Protein AF-A0A345DDH9-F1 (afdb_monomer)

pLDDT: mean 87.81, std 9.04, range [54.44, 97.19]

Mean predicted aligned error: 7.73 Å

Radius of gyration: 21.72 Å; Cα contacts (8 Å, |Δi|>4): 119; chains: 1; bounding box: 45×25×56 Å

Solvent-accessible surface area (backbone atoms only — not comparable to full-atom values): 7975 Å² total; per-residue (Å²): 130,65,73,64,58,60,54,51,51,50,48,50,30,73,74,68,74,46,90,83,87,88,85,78,58,72,68,52,51,67,58,34,66,43,84,92,36,101,33,39,85,50,34,82,74,60,79,78,78,74,72,84,84,86,55,53,53,72,68,56,49,46,52,50,51,42,67,75,44,46,94,74,46,84,73,54,68,61,38,50,52,49,53,44,40,64,25,70,35,34,60,61,48,36,65,72,45,49,50,50,46,44,40,69,74,30,46,76,71,72,45,75,95,43,45,65,53,53,52,48,44,36,41,74,75,66,67,51,69,72,111

Foldseek 3Di:
DPLVVLVVVLVCCVVVVDDDDDDDDVVVVVQQCDDVHPNPSVNVVDDDPPPDDPFADLVVLLVVLCVLVVVLPRDDPLLSVLLCQQCVRPPCCNPVPQSVQCVPVAVVVPHRDDNVSSVCSCCPVVVTDGD

Nearest PDB structures (foldseek):
  7ye2-assembly1_F  TM=1.856E-01  e=3.334E+00  Caulobacter vibrioides NA1000
  6uu7-assembly1_FFF  TM=2.064E-01  e=5.856E+00  Escherichia coli K-12
  4mey-assembly1_F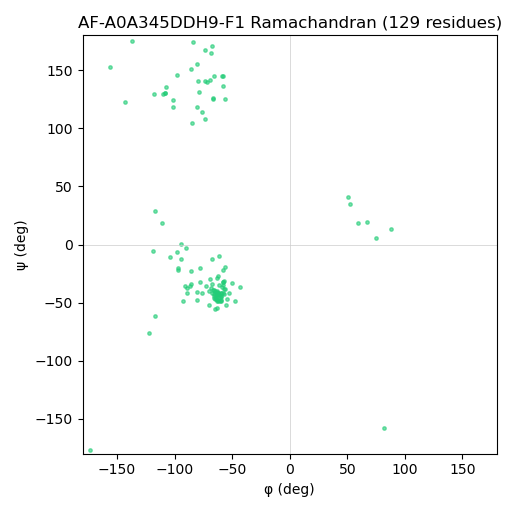  TM=1.629E-01  e=4.946E+00  Escherichia coli K-12
  6uu9-assembly1_FFF  TM=1.704E-01  e=5.232E+00  Escherichia coli
  6psq-assembly1_L  TM=2.052E-01  e=8.687E+00  Escherichia coli

Secondary structure (DSSP, 8-state):
--HHHHHHHHHHHHHH---------HHHHHHHSSTTSTTHHHHTT---SSPP-----HHHHHHHHHHHTGGG-SPPHHHHHHHHHHHTT-HHIIIIIIHHHHHHHTGGGT----HHHHHHIIIIIS-----

Organism: NCBI:txid2268024

Structure (mmCIF, N/CA/C/O backbone):
data_AF-A0A345DDH9-F1
#
_entry.id   AF-A0A345DDH9-F1
#
loop_
_atom_site.group_PDB
_atom_site.id
_atom_site.type_symbol
_atom_site.label_atom_id
_atom_site.label_alt_id
_atom_site.label_comp_id
_atom_site.label_asym_id
_atom_site.label_entity_id
_atom_site.label_seq_id
_atom_site.pdbx_PDB_ins_code
_atom_site.Cartn_x
_atom_site.Cartn_y
_atom_site.Cartn_z
_atom_site.occupancy
_atom_site.B_iso_or_equiv
_atom_site.auth_seq_id
_atom_site.auth_comp_id
_atom_site.auth_asym_id
_atom_site.auth_atom_id
_atom_site.pdbx_PDB_model_num
ATOM 1 N N . MET A 1 1 ? 23.036 6.869 -11.383 1.00 54.44 1 MET A N 1
ATOM 2 C CA . MET A 1 1 ? 23.814 5.999 -12.292 1.00 54.44 1 MET A CA 1
ATOM 3 C C . MET A 1 1 ? 24.379 6.867 -13.395 1.00 54.44 1 MET A C 1
ATOM 5 O O . MET A 1 1 ? 23.671 7.751 -13.852 1.00 54.44 1 MET A O 1
ATOM 9 N N . SER A 1 2 ? 25.629 6.650 -13.797 1.00 62.00 2 SER A N 1
ATOM 10 C CA . SER A 1 2 ? 26.179 7.336 -14.968 1.00 62.00 2 SER A CA 1
ATOM 11 C C . SER A 1 2 ? 25.435 6.855 -16.216 1.00 62.00 2 SER A C 1
ATOM 13 O O . SER A 1 2 ? 25.363 5.648 -16.446 1.00 62.00 2 SER A O 1
ATOM 15 N N . HIS A 1 3 ? 24.893 7.786 -17.005 1.00 68.38 3 HIS A N 1
ATOM 16 C CA . HIS A 1 3 ? 24.237 7.550 -18.300 1.00 68.38 3 HIS A CA 1
ATOM 17 C C . HIS A 1 3 ? 25.020 6.554 -19.180 1.00 68.38 3 HIS A C 1
ATOM 19 O O . HIS A 1 3 ? 24.457 5.653 -19.803 1.00 68.38 3 HIS A O 1
ATOM 25 N N . ARG A 1 4 ? 26.353 6.629 -19.113 1.00 79.31 4 ARG A N 1
ATOM 26 C CA . ARG A 1 4 ? 27.285 5.759 -19.831 1.00 79.31 4 ARG A CA 1
ATOM 27 C C . ARG A 1 4 ? 27.079 4.269 -19.539 1.00 79.31 4 ARG A C 1
ATOM 29 O O . ARG A 1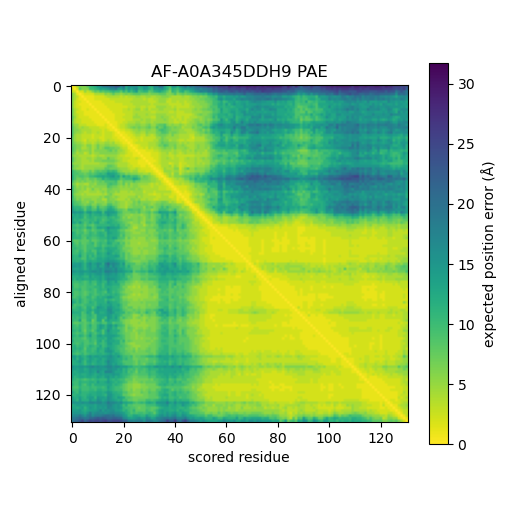 4 ? 27.155 3.468 -20.459 1.00 79.31 4 ARG A O 1
ATOM 36 N N . CYS A 1 5 ? 26.771 3.883 -18.300 1.00 84.31 5 CYS A N 1
ATOM 37 C CA . CYS A 1 5 ? 26.633 2.472 -17.922 1.00 84.31 5 CYS A CA 1
ATOM 38 C C . CYS A 1 5 ? 25.496 1.774 -18.677 1.00 84.31 5 CYS A C 1
ATOM 40 O O . CYS A 1 5 ? 25.670 0.656 -19.154 1.00 84.31 5 CYS A O 1
ATOM 42 N N . LEU A 1 6 ? 24.347 2.439 -18.822 1.00 83.06 6 LEU A N 1
ATOM 43 C CA . LEU A 1 6 ? 23.199 1.878 -19.533 1.00 83.06 6 LEU A CA 1
ATOM 44 C C . LEU A 1 6 ? 23.495 1.752 -21.041 1.00 83.06 6 LEU A C 1
ATOM 46 O O . LEU A 1 6 ? 23.162 0.737 -21.655 1.00 83.06 6 LEU A O 1
ATOM 50 N N . HIS A 1 7 ? 24.210 2.718 -21.625 1.00 83.81 7 HIS A N 1
ATOM 51 C CA . HIS A 1 7 ? 24.663 2.638 -23.019 1.00 83.81 7 HIS A CA 1
ATOM 52 C C . HIS A 1 7 ? 25.666 1.506 -23.272 1.00 83.81 7 HIS A C 1
ATOM 54 O O . HIS A 1 7 ? 25.563 0.829 -24.297 1.00 83.81 7 HIS A O 1
ATOM 60 N N . GLU A 1 8 ? 26.603 1.264 -22.353 1.00 88.06 8 GLU A N 1
ATOM 61 C CA . GLU A 1 8 ? 27.534 0.135 -22.476 1.00 88.06 8 GLU A CA 1
ATOM 62 C C . GLU A 1 8 ? 26.797 -1.207 -22.367 1.00 88.06 8 GLU A C 1
ATOM 64 O O . GLU A 1 8 ? 27.060 -2.116 -23.152 1.00 88.06 8 GLU A O 1
ATOM 69 N N . LEU A 1 9 ? 25.802 -1.321 -21.477 1.00 87.12 9 LEU A N 1
ATOM 70 C CA . LEU A 1 9 ? 24.954 -2.515 -21.395 1.00 87.12 9 LEU A CA 1
ATOM 71 C C . LEU A 1 9 ? 24.212 -2.764 -22.714 1.00 87.12 9 LEU A C 1
ATOM 73 O O . LEU A 1 9 ? 24.242 -3.878 -23.233 1.00 87.12 9 LEU A O 1
ATOM 77 N N . ARG A 1 10 ? 23.629 -1.726 -23.331 1.00 84.94 10 ARG A N 1
ATOM 78 C CA . ARG A 1 10 ? 23.036 -1.847 -24.676 1.00 84.94 10 ARG A CA 1
ATOM 79 C C . ARG A 1 10 ? 24.039 -2.408 -25.683 1.00 84.94 10 ARG A C 1
ATOM 81 O O . ARG A 1 10 ? 23.707 -3.310 -26.446 1.00 84.94 10 ARG A O 1
ATOM 88 N N . ARG A 1 11 ? 25.261 -1.873 -25.687 1.00 88.00 11 ARG A N 1
ATOM 89 C CA . ARG A 1 11 ? 26.309 -2.283 -26.621 1.00 88.00 11 ARG A CA 1
ATOM 90 C C . ARG A 1 11 ? 26.710 -3.744 -26.421 1.00 88.00 11 ARG A C 1
ATOM 92 O O . ARG A 1 11 ? 26.860 -4.454 -27.408 1.00 88.00 11 ARG A O 1
ATOM 99 N N . ILE A 1 12 ? 26.821 -4.203 -25.175 1.00 89.38 12 ILE A N 1
ATOM 100 C CA . ILE A 1 12 ? 27.108 -5.606 -24.849 1.00 89.38 12 ILE A CA 1
ATOM 101 C C . ILE A 1 12 ? 26.015 -6.523 -25.405 1.00 89.38 12 ILE A C 1
ATOM 103 O O . ILE A 1 12 ? 26.338 -7.486 -26.094 1.00 89.38 12 ILE A O 1
ATOM 107 N N . ARG A 1 13 ? 24.733 -6.200 -25.178 1.00 86.81 13 ARG A N 1
ATOM 108 C CA . ARG A 1 13 ? 23.599 -6.947 -25.753 1.00 86.81 13 ARG A CA 1
ATOM 109 C C . ARG A 1 13 ? 23.706 -7.026 -27.273 1.00 86.81 13 ARG A C 1
ATOM 111 O O . ARG A 1 13 ? 23.608 -8.111 -27.835 1.00 86.81 13 ARG A O 1
ATOM 118 N N . ASP A 1 14 ? 23.882 -5.879 -27.927 1.00 87.62 14 ASP A N 1
ATOM 119 C CA . ASP A 1 14 ? 23.866 -5.786 -29.388 1.00 87.62 14 ASP A CA 1
ATOM 120 C C . ASP A 1 14 ? 25.079 -6.504 -30.021 1.00 87.62 14 ASP A C 1
ATOM 122 O O . ASP A 1 14 ? 24.941 -7.097 -31.086 1.00 87.62 14 ASP A O 1
ATOM 126 N N . MET A 1 15 ? 26.250 -6.495 -29.369 1.00 93.00 15 MET A N 1
ATOM 127 C CA . MET A 1 15 ? 27.460 -7.173 -29.861 1.00 93.00 15 MET A CA 1
ATOM 128 C C . MET A 1 15 ? 27.481 -8.675 -29.566 1.00 93.00 15 MET A C 1
ATOM 130 O O . MET A 1 15 ? 27.933 -9.450 -30.403 1.00 93.00 15 MET A O 1
ATOM 134 N N . ALA A 1 16 ? 27.043 -9.088 -28.376 1.00 91.50 16 ALA A N 1
ATOM 135 C CA . ALA A 1 16 ? 27.139 -10.478 -27.933 1.00 91.50 16 ALA A CA 1
ATOM 136 C C . ALA A 1 16 ? 25.869 -11.296 -28.215 1.00 91.50 16 ALA A C 1
ATOM 138 O O . ALA A 1 16 ? 25.892 -12.515 -28.080 1.00 91.50 16 ALA A O 1
ATOM 139 N N . GLY A 1 17 ? 24.754 -10.651 -28.576 1.00 88.25 17 GLY A N 1
ATOM 140 C CA . GLY A 1 17 ? 23.473 -11.326 -28.803 1.00 88.25 17 GLY A CA 1
ATOM 141 C C . GLY A 1 17 ? 22.858 -11.928 -27.534 1.00 88.25 17 GLY A C 1
ATOM 142 O O . GLY A 1 17 ? 22.009 -12.810 -27.625 1.00 88.25 17 GLY A O 1
ATOM 143 N N . VAL A 1 18 ? 23.285 -11.474 -26.351 1.00 86.00 18 VAL A N 1
ATOM 144 C CA . VAL A 1 18 ? 22.835 -11.995 -25.049 1.00 86.00 18 VAL A CA 1
ATOM 145 C C . VAL A 1 18 ? 21.736 -11.128 -24.439 1.00 86.00 18 VAL A C 1
ATOM 147 O O . VAL A 1 18 ? 21.736 -9.903 -24.581 1.00 86.00 18 VAL A O 1
ATOM 150 N N . GLY A 1 19 ? 20.805 -11.758 -23.721 1.00 81.12 19 GLY A N 1
ATOM 151 C CA . GLY A 1 19 ? 19.813 -11.052 -22.912 1.00 81.12 19 GLY A CA 1
ATOM 152 C C . GLY A 1 19 ? 20.455 -10.376 -21.698 1.00 81.12 19 GLY A C 1
ATOM 153 O O . GLY A 1 19 ? 21.347 -10.942 -21.071 1.00 81.12 19 GLY A O 1
ATOM 154 N N . ILE A 1 20 ? 19.991 -9.172 -21.354 1.00 82.56 20 ILE A N 1
ATOM 155 C CA . ILE A 1 20 ? 20.426 -8.441 -20.157 1.00 82.56 20 ILE A CA 1
ATOM 156 C C . ILE A 1 20 ? 19.225 -8.249 -19.244 1.00 82.56 20 ILE A C 1
ATOM 158 O O . ILE A 1 20 ? 18.187 -7.751 -19.678 1.00 82.56 20 ILE A O 1
ATOM 162 N N . VAL A 1 21 ? 19.391 -8.612 -17.974 1.00 84.38 21 VAL A N 1
ATOM 163 C CA . VAL A 1 21 ? 18.395 -8.384 -16.926 1.00 84.38 21 VAL A CA 1
ATOM 164 C C . VAL A 1 21 ? 18.824 -7.180 -16.098 1.00 84.38 21 VAL A C 1
ATOM 166 O O . VAL A 1 21 ? 19.928 -7.150 -15.556 1.00 84.38 21 VAL A O 1
ATOM 169 N N . LEU A 1 22 ? 17.943 -6.186 -16.002 1.00 80.31 22 LEU A N 1
ATOM 170 C CA . LEU A 1 22 ? 18.114 -5.035 -15.122 1.00 80.31 22 LEU A CA 1
ATOM 171 C C . LEU A 1 22 ? 17.247 -5.240 -13.877 1.00 80.31 22 LEU A C 1
ATOM 173 O O . LEU A 1 22 ? 16.028 -5.326 -13.986 1.00 80.31 22 LEU A O 1
ATOM 177 N N . ALA A 1 23 ? 17.873 -5.301 -12.702 1.00 82.88 23 ALA A N 1
ATOM 178 C CA . ALA A 1 23 ? 17.184 -5.352 -11.416 1.00 82.88 23 ALA A CA 1
ATOM 179 C C . ALA A 1 23 ? 17.359 -4.014 -10.688 1.00 82.88 23 ALA A C 1
ATOM 181 O O . ALA A 1 23 ? 18.472 -3.497 -10.582 1.00 82.88 23 ALA A O 1
ATOM 182 N N . GLY A 1 24 ? 16.264 -3.435 -10.198 1.00 79.38 24 GLY A N 1
ATOM 183 C CA . GLY A 1 24 ? 16.301 -2.140 -9.528 1.00 79.38 24 GLY A CA 1
ATOM 184 C C . GLY A 1 24 ? 14.964 -1.738 -8.920 1.00 79.38 24 GLY A C 1
ATOM 185 O O . GLY A 1 24 ? 13.998 -2.494 -8.940 1.00 79.38 24 GLY A O 1
ATOM 186 N N . THR A 1 25 ? 14.930 -0.530 -8.361 1.00 82.00 25 THR A N 1
ATOM 187 C CA . THR A 1 25 ? 13.725 0.060 -7.766 1.00 82.00 25 THR A CA 1
ATOM 188 C C . THR A 1 25 ? 12.853 0.736 -8.825 1.00 82.00 25 THR A C 1
ATOM 190 O O . THR A 1 25 ? 13.265 0.903 -9.974 1.00 82.00 25 THR A O 1
ATOM 193 N N . GLU A 1 26 ? 11.670 1.209 -8.430 1.00 78.62 26 GLU A N 1
ATOM 194 C CA . GLU A 1 26 ? 10.766 1.988 -9.291 1.00 78.62 26 GLU A CA 1
ATOM 195 C C . GLU A 1 26 ? 11.471 3.171 -9.988 1.00 78.62 26 GLU A C 1
ATOM 197 O O . GLU A 1 26 ? 11.200 3.462 -11.152 1.00 78.62 26 GLU A O 1
ATOM 202 N N . LYS A 1 27 ? 12.470 3.786 -9.337 1.00 81.31 27 LYS A N 1
ATOM 203 C CA . LYS A 1 27 ? 13.281 4.866 -9.925 1.00 81.31 27 LYS A CA 1
ATOM 204 C C . LYS A 1 27 ? 13.979 4.452 -11.221 1.00 81.31 27 LYS A C 1
ATOM 206 O O . LYS A 1 27 ? 14.134 5.279 -12.112 1.00 81.31 27 LYS A O 1
ATOM 211 N N . LEU A 1 28 ? 14.406 3.192 -11.337 1.00 81.06 28 LEU A N 1
ATOM 212 C CA . LEU A 1 28 ? 15.026 2.674 -12.558 1.00 81.06 28 LEU A CA 1
ATOM 213 C C . LEU A 1 28 ? 13.998 2.554 -13.690 1.00 81.06 28 LEU A C 1
ATOM 215 O O . LEU A 1 28 ? 14.295 2.914 -14.825 1.00 81.06 28 LEU A O 1
ATOM 219 N N . SER A 1 29 ? 12.780 2.111 -13.369 1.00 79.81 29 SER A N 1
ATOM 220 C CA . SER A 1 29 ? 11.665 2.078 -14.322 1.00 79.81 29 SER A CA 1
ATOM 221 C C . SER A 1 29 ? 11.310 3.488 -14.796 1.00 79.81 29 SER A C 1
ATOM 223 O O . SER A 1 29 ? 11.241 3.730 -15.997 1.00 79.81 29 SER A O 1
ATOM 225 N N . ALA A 1 30 ? 11.171 4.440 -13.869 1.00 80.38 30 ALA A N 1
ATOM 226 C CA . ALA A 1 30 ? 10.893 5.842 -14.184 1.00 80.38 30 ALA A CA 1
ATOM 227 C C . ALA A 1 30 ? 12.005 6.506 -15.016 1.00 80.38 30 ALA A C 1
ATOM 229 O O . ALA A 1 30 ? 11.731 7.431 -15.770 1.00 80.38 30 ALA A O 1
ATOM 230 N N . LEU A 1 31 ? 13.248 6.030 -14.903 1.00 80.94 31 LEU A N 1
ATOM 231 C CA . LEU A 1 31 ? 14.371 6.507 -15.707 1.00 80.94 31 LEU A CA 1
ATOM 232 C C . LEU A 1 31 ? 14.327 5.959 -17.145 1.00 80.94 31 LEU A C 1
ATOM 234 O O . LEU A 1 31 ? 14.613 6.693 -18.084 1.00 80.94 31 LEU A O 1
ATOM 238 N N . ILE A 1 32 ? 13.994 4.675 -17.325 1.00 82.00 32 ILE A N 1
ATOM 239 C CA . ILE A 1 32 ? 14.095 3.977 -18.621 1.00 82.00 32 ILE A CA 1
ATOM 240 C C . ILE A 1 32 ? 12.817 4.104 -19.464 1.00 82.00 32 ILE A C 1
ATOM 242 O O . ILE A 1 32 ? 12.901 4.199 -20.684 1.00 82.00 32 ILE A O 1
ATOM 246 N N . MET A 1 33 ? 11.638 4.076 -18.840 1.00 78.88 33 MET A N 1
ATOM 247 C CA . MET A 1 33 ? 10.347 3.967 -19.534 1.00 78.88 33 MET A CA 1
ATOM 248 C C . MET A 1 33 ? 9.787 5.242 -20.205 1.00 78.88 33 MET A C 1
ATOM 250 O O . MET A 1 33 ? 8.927 5.059 -21.073 1.00 78.88 33 MET A O 1
ATOM 254 N N . PRO A 1 34 ? 10.186 6.491 -19.869 1.00 80.81 34 PRO A N 1
ATOM 255 C CA . PRO A 1 34 ? 9.655 7.683 -20.533 1.00 80.81 34 PRO A CA 1
ATOM 256 C C . PRO A 1 34 ? 9.889 7.688 -22.048 1.00 80.81 34 PRO A C 1
ATOM 258 O O . PRO A 1 34 ? 10.985 7.391 -22.524 1.00 80.81 34 PRO A O 1
ATOM 261 N N . GLU A 1 35 ? 8.858 8.068 -22.804 1.00 72.81 35 GLU A N 1
ATOM 262 C CA . GLU A 1 35 ? 8.962 8.291 -24.249 1.00 72.81 35 GLU A CA 1
ATOM 263 C C . GLU A 1 35 ? 9.748 9.566 -24.538 1.00 72.81 35 GLU A C 1
ATOM 265 O O . GLU A 1 35 ? 9.612 10.562 -23.828 1.00 72.81 35 GLU A O 1
ATOM 270 N N . HIS A 1 36 ? 10.608 9.516 -25.558 1.00 76.38 36 HIS A N 1
ATOM 271 C CA . HIS A 1 36 ? 11.559 10.589 -25.882 1.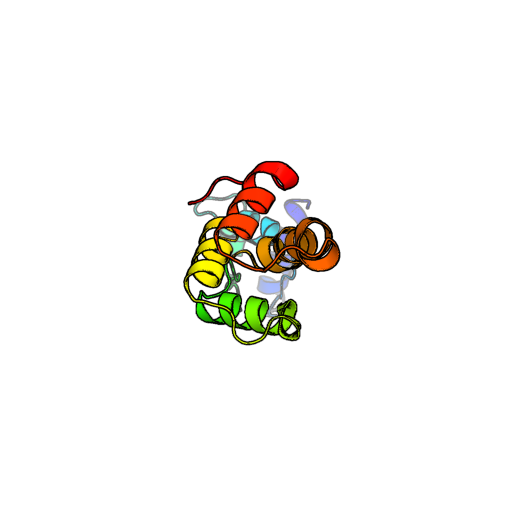00 76.38 36 HIS A CA 1
ATOM 272 C C . HIS A 1 36 ? 12.555 10.918 -24.753 1.00 76.38 36 HIS A C 1
ATOM 274 O O . HIS A 1 36 ? 13.180 11.979 -24.759 1.00 76.38 36 HIS A O 1
ATOM 280 N N . GLY A 1 37 ? 12.723 10.007 -23.790 1.00 70.31 37 GLY A N 1
ATOM 281 C CA . GLY A 1 37 ? 13.729 10.121 -22.744 1.00 70.31 37 GLY A CA 1
ATOM 282 C C . GLY A 1 37 ? 15.146 9.846 -23.252 1.00 70.31 37 GLY A C 1
ATOM 283 O O . GLY A 1 37 ? 15.366 9.263 -24.314 1.00 70.31 37 GLY A O 1
ATOM 284 N N . GLU A 1 38 ? 16.131 10.192 -22.426 1.00 73.56 38 GLU A N 1
ATOM 285 C CA . GLU A 1 38 ? 17.563 9.978 -22.685 1.00 73.56 38 GLU A CA 1
ATOM 286 C C . GLU A 1 38 ? 17.923 8.497 -22.960 1.00 73.56 38 GLU A C 1
ATOM 288 O O . GLU A 1 38 ? 18.952 8.198 -23.563 1.00 73.56 38 GLU A O 1
ATOM 293 N N . PHE A 1 39 ? 17.058 7.559 -22.552 1.00 78.06 39 PHE A N 1
ATOM 294 C CA . PHE A 1 39 ? 17.266 6.110 -22.631 1.00 78.06 39 PHE A CA 1
ATOM 295 C C . PHE A 1 39 ? 16.353 5.389 -23.639 1.00 78.06 39 PHE A C 1
ATOM 297 O O . PHE A 1 39 ? 16.230 4.166 -23.576 1.00 78.06 39 PHE A O 1
ATOM 304 N N . ASP A 1 40 ? 15.748 6.090 -24.603 1.00 77.31 40 ASP A N 1
ATOM 305 C CA . ASP A 1 40 ? 14.771 5.511 -25.549 1.00 77.31 40 ASP A CA 1
ATOM 306 C C . ASP A 1 40 ? 15.332 4.328 -26.383 1.00 77.31 40 ASP A C 1
ATOM 308 O O . ASP A 1 40 ? 14.667 3.318 -26.646 1.00 77.31 40 ASP A O 1
ATOM 312 N N . GLN A 1 41 ? 16.633 4.365 -26.700 1.00 74.62 41 GLN A N 1
ATOM 313 C CA . GLN A 1 41 ? 17.328 3.249 -27.361 1.00 74.62 41 GLN A CA 1
ATOM 314 C C . GLN A 1 41 ? 17.359 1.964 -26.517 1.00 74.62 41 GLN A C 1
ATOM 316 O O . GLN A 1 41 ? 17.423 0.861 -27.065 1.00 74.62 41 GLN A O 1
ATOM 321 N N . ILE A 1 42 ? 17.347 2.097 -25.193 1.00 77.94 42 ILE A N 1
ATOM 322 C CA . ILE A 1 42 ? 17.343 0.984 -24.239 1.00 77.94 42 ILE A CA 1
ATOM 323 C C . ILE A 1 42 ? 15.909 0.578 -23.934 1.00 77.94 42 ILE A C 1
ATOM 325 O O . ILE A 1 42 ? 15.616 -0.614 -23.941 1.00 77.94 42 ILE A O 1
ATOM 329 N N . ARG A 1 43 ? 15.009 1.552 -23.766 1.00 78.19 43 ARG A N 1
ATOM 330 C CA . ARG A 1 43 ? 13.568 1.346 -23.591 1.00 78.19 43 ARG A CA 1
ATOM 331 C C . ARG A 1 43 ? 12.996 0.375 -24.622 1.00 78.19 43 ARG A C 1
ATOM 333 O O . ARG A 1 43 ? 12.361 -0.601 -24.249 1.00 78.19 43 ARG A O 1
ATOM 340 N N . SER A 1 44 ? 13.309 0.574 -25.905 1.00 77.50 44 SER A N 1
ATOM 341 C CA . SER A 1 44 ? 12.867 -0.303 -27.010 1.00 77.50 44 SER A CA 1
ATOM 342 C C . SER A 1 44 ? 13.354 -1.761 -26.930 1.00 77.50 44 SER A C 1
ATOM 344 O O . SER A 1 44 ? 12.910 -2.602 -27.708 1.00 77.50 44 SER A O 1
ATOM 346 N N . ARG A 1 45 ? 14.283 -2.079 -26.021 1.00 76.38 45 ARG A N 1
ATOM 347 C CA . ARG A 1 45 ? 14.904 -3.403 -25.851 1.00 76.38 45 ARG A CA 1
ATOM 348 C C . ARG A 1 45 ? 14.655 -4.015 -24.472 1.00 76.38 45 ARG A C 1
ATOM 350 O O . ARG A 1 45 ? 15.069 -5.152 -24.251 1.00 76.38 45 ARG A O 1
ATOM 357 N N . VAL A 1 46 ? 14.028 -3.280 -23.556 1.00 76.38 46 VAL A N 1
ATOM 358 C CA . VAL A 1 46 ? 13.759 -3.716 -22.183 1.00 76.38 46 VAL A CA 1
ATOM 359 C C . VAL A 1 46 ? 12.267 -3.978 -22.037 1.00 76.38 46 VAL A C 1
ATOM 361 O O . VAL A 1 46 ? 11.439 -3.146 -22.389 1.00 76.38 46 VAL A O 1
ATOM 364 N N . CYS A 1 47 ? 11.924 -5.140 -21.493 1.00 72.19 47 CYS A N 1
ATOM 365 C CA . CYS A 1 47 ? 10.581 -5.422 -21.003 1.00 72.19 47 CYS A CA 1
ATOM 366 C C . CYS A 1 47 ? 10.618 -5.425 -19.475 1.00 72.19 47 CYS A C 1
ATOM 368 O O . CYS A 1 47 ? 11.516 -6.022 -18.881 1.00 72.19 47 CYS A O 1
ATOM 370 N N . LEU A 1 48 ? 9.639 -4.780 -18.841 1.00 70.62 48 LEU A N 1
ATOM 371 C CA . LEU A 1 48 ? 9.402 -4.958 -17.411 1.00 70.62 48 LEU A CA 1
ATOM 372 C C . LEU A 1 48 ? 8.615 -6.249 -17.211 1.00 70.62 48 LEU A C 1
ATOM 374 O O . LEU A 1 48 ? 7.497 -6.382 -17.715 1.00 70.62 48 LEU A O 1
ATOM 378 N N . TRP A 1 49 ? 9.204 -7.195 -16.487 1.00 67.12 49 TRP A N 1
ATOM 379 C CA . TRP A 1 49 ? 8.552 -8.449 -16.150 1.00 67.12 49 TRP A CA 1
ATOM 380 C C . TRP A 1 49 ? 8.929 -8.904 -14.733 1.00 67.12 49 TRP A C 1
ATOM 382 O O . TRP A 1 49 ? 10.117 -9.109 -14.476 1.00 67.12 49 TRP A O 1
ATOM 392 N N . PRO A 1 50 ? 7.950 -9.112 -13.833 1.00 71.19 50 PRO A N 1
ATOM 393 C CA . PRO A 1 50 ? 6.533 -8.742 -13.952 1.00 71.19 50 PRO A CA 1
ATOM 394 C C . PRO A 1 50 ? 6.329 -7.212 -13.948 1.00 71.19 50 PRO A C 1
ATOM 396 O O . PRO A 1 50 ? 7.262 -6.446 -13.701 1.00 71.19 50 PRO A O 1
ATOM 399 N N . LYS A 1 51 ? 5.104 -6.751 -14.238 1.00 73.62 51 LYS A N 1
ATOM 400 C CA . LYS A 1 51 ? 4.749 -5.331 -14.071 1.00 73.62 51 LYS A CA 1
ATOM 401 C C . LYS A 1 51 ? 4.953 -4.919 -12.611 1.00 73.62 51 LYS A C 1
ATOM 403 O O . LYS A 1 51 ? 4.691 -5.708 -11.706 1.00 73.62 51 LYS A O 1
ATOM 408 N N . THR A 1 52 ? 5.378 -3.677 -12.393 1.00 74.69 52 THR A N 1
ATOM 409 C CA . THR A 1 52 ? 5.482 -3.107 -11.047 1.00 74.69 52 THR A CA 1
ATOM 410 C C . THR A 1 52 ? 4.127 -3.184 -10.350 1.00 74.69 52 THR A C 1
ATOM 412 O O . THR A 1 52 ? 3.132 -2.691 -10.879 1.00 74.69 52 THR A O 1
ATOM 415 N N . ILE A 1 53 ? 4.093 -3.798 -9.169 1.00 80.75 53 ILE A N 1
ATOM 416 C CA . ILE A 1 53 ? 2.907 -3.812 -8.314 1.00 80.75 53 ILE A CA 1
ATOM 417 C C . ILE A 1 53 ? 2.818 -2.440 -7.648 1.00 80.75 53 ILE A C 1
ATOM 419 O O . ILE A 1 53 ? 3.701 -2.063 -6.881 1.00 80.75 53 ILE A O 1
ATOM 423 N N . THR A 1 54 ? 1.780 -1.677 -7.979 1.00 83.56 54 THR A N 1
ATOM 424 C CA . THR A 1 54 ? 1.580 -0.312 -7.467 1.00 83.56 54 THR A CA 1
ATOM 425 C C . THR A 1 54 ? 0.636 -0.258 -6.273 1.00 83.56 54 THR A C 1
ATOM 427 O O . THR A 1 54 ? 0.679 0.699 -5.507 1.00 83.56 54 THR A O 1
ATOM 430 N N . ALA A 1 55 ? -0.218 -1.269 -6.121 1.00 92.00 55 ALA A N 1
ATOM 431 C CA . ALA A 1 55 ? -1.178 -1.391 -5.036 1.00 92.00 55 ALA A CA 1
ATOM 432 C C . ALA A 1 55 ? -1.558 -2.864 -4.828 1.00 92.00 55 ALA A C 1
ATOM 434 O O . ALA A 1 55 ? -1.513 -3.650 -5.778 1.00 92.00 55 ALA A O 1
ATOM 435 N N . ILE A 1 56 ? -1.943 -3.214 -3.602 1.00 94.50 56 ILE A N 1
ATOM 436 C CA . ILE A 1 56 ? -2.648 -4.467 -3.308 1.00 94.50 56 ILE A CA 1
ATOM 437 C C . ILE A 1 56 ? -4.134 -4.330 -3.643 1.00 94.50 56 ILE A C 1
ATOM 439 O O . ILE A 1 56 ? -4.670 -3.216 -3.675 1.00 94.50 56 ILE A O 1
ATOM 443 N N . SER A 1 57 ? -4.788 -5.460 -3.908 1.00 95.69 57 SER A N 1
ATOM 444 C CA . SER A 1 57 ? -6.234 -5.493 -4.120 1.00 95.69 57 SER A CA 1
ATOM 445 C C . SER A 1 57 ? -6.989 -5.185 -2.823 1.00 95.69 57 SER A C 1
ATOM 447 O O . SER A 1 57 ? -6.413 -5.207 -1.729 1.00 95.69 57 SER A O 1
ATOM 449 N N . ARG A 1 58 ? -8.286 -4.878 -2.944 1.00 95.81 58 ARG A N 1
ATOM 450 C CA . ARG A 1 58 ? -9.142 -4.670 -1.771 1.00 95.81 58 ARG A CA 1
ATOM 451 C C . ARG A 1 58 ? -9.257 -5.965 -0.972 1.00 95.81 58 ARG A C 1
ATOM 453 O O . ARG A 1 58 ? -9.157 -5.949 0.246 1.00 95.81 58 ARG A O 1
ATOM 460 N N . GLU A 1 59 ? -9.408 -7.072 -1.680 1.00 96.56 59 GLU A N 1
ATOM 461 C CA . GLU A 1 59 ? -9.529 -8.410 -1.123 1.00 96.56 59 GLU A CA 1
ATOM 462 C C . GLU A 1 59 ? -8.269 -8.799 -0.336 1.00 96.56 59 GLU A C 1
ATOM 464 O O . GLU A 1 59 ? -8.371 -9.290 0.786 1.00 96.56 59 GLU A O 1
ATOM 469 N N . ASP A 1 60 ? -7.080 -8.512 -0.878 1.00 96.56 60 ASP A N 1
ATOM 470 C CA . ASP A 1 60 ? -5.814 -8.757 -0.179 1.00 96.56 60 ASP A CA 1
ATOM 471 C C . ASP A 1 60 ? -5.660 -7.851 1.047 1.00 96.56 60 ASP A C 1
ATOM 473 O O . ASP A 1 60 ? -5.157 -8.289 2.079 1.00 96.56 60 ASP A O 1
ATOM 477 N N . ALA A 1 61 ? -6.083 -6.585 0.957 1.00 97.00 61 ALA A N 1
ATOM 478 C CA . ALA A 1 61 ? -6.038 -5.660 2.087 1.00 97.00 61 ALA A CA 1
ATOM 479 C C . ALA A 1 61 ? -6.940 -6.128 3.235 1.00 97.00 61 ALA A C 1
ATOM 481 O O . ALA A 1 61 ? -6.504 -6.128 4.387 1.00 97.00 61 ALA A O 1
ATOM 482 N N . ASP A 1 62 ? -8.154 -6.578 2.919 1.00 96.88 62 ASP A N 1
ATOM 483 C CA . ASP A 1 62 ? -9.100 -7.103 3.902 1.00 96.88 62 ASP A CA 1
ATOM 484 C C . ASP A 1 62 ? -8.569 -8.401 4.529 1.00 96.88 62 ASP A C 1
ATOM 486 O O . ASP A 1 62 ? -8.588 -8.548 5.750 1.00 96.88 62 ASP A O 1
ATOM 490 N N . ALA A 1 63 ? -7.997 -9.305 3.725 1.00 97.12 63 ALA A N 1
ATOM 491 C CA . ALA A 1 63 ? -7.370 -10.531 4.220 1.00 97.12 63 ALA A CA 1
ATOM 492 C C . ALA A 1 63 ? -6.171 -10.242 5.142 1.00 97.12 63 ALA A C 1
ATOM 494 O O . ALA A 1 63 ? -6.020 -10.866 6.195 1.00 97.12 63 ALA A O 1
ATOM 495 N N . LEU A 1 64 ? -5.333 -9.266 4.783 1.00 97.19 64 LEU A N 1
ATOM 496 C CA . LEU A 1 64 ? -4.215 -8.826 5.616 1.00 97.19 64 LEU A CA 1
ATOM 497 C C . LEU A 1 64 ? -4.704 -8.220 6.935 1.00 97.19 64 LEU A C 1
ATOM 499 O O . LEU A 1 64 ? -4.198 -8.602 7.992 1.00 97.19 64 LEU A O 1
ATOM 503 N N . ALA A 1 65 ? -5.702 -7.334 6.896 1.00 96.50 65 ALA A N 1
ATOM 504 C CA . ALA A 1 65 ? -6.298 -6.745 8.091 1.00 96.50 65 ALA A CA 1
ATOM 505 C C . ALA A 1 65 ? -6.889 -7.819 9.015 1.00 96.50 65 ALA A C 1
ATOM 507 O O . ALA A 1 65 ? -6.549 -7.858 10.198 1.00 96.50 65 ALA A O 1
ATOM 508 N N . GLN A 1 66 ? -7.679 -8.739 8.455 1.00 96.31 66 GLN A N 1
ATOM 509 C CA . GLN A 1 66 ? -8.296 -9.848 9.181 1.00 96.31 66 GLN A CA 1
ATOM 510 C C . GLN A 1 66 ? -7.254 -10.763 9.832 1.00 96.31 66 GLN A C 1
ATOM 512 O O . GLN A 1 66 ? -7.422 -11.164 10.979 1.00 96.31 66 GLN A O 1
ATOM 517 N N . SER A 1 67 ? -6.162 -11.070 9.123 1.00 96.50 67 SER A N 1
ATOM 518 C CA . SER A 1 67 ? -5.067 -11.886 9.666 1.00 96.50 67 SER A CA 1
ATOM 519 C C . SER A 1 67 ? -4.273 -11.172 10.762 1.00 96.50 67 SER A C 1
ATOM 521 O O . SER A 1 67 ? -3.736 -11.811 11.660 1.00 96.50 67 SER A O 1
ATOM 523 N N . SER A 1 68 ? -4.189 -9.842 10.702 1.00 95.38 68 SER A N 1
ATOM 524 C CA . SER A 1 68 ? -3.375 -9.056 11.631 1.00 95.38 68 SER A CA 1
ATOM 525 C C . SER A 1 68 ? -4.099 -8.706 12.924 1.00 95.38 68 SER A C 1
ATOM 527 O O . SER A 1 68 ? -3.441 -8.384 13.915 1.00 95.38 68 SER A O 1
ATOM 529 N N . LEU A 1 69 ? -5.429 -8.713 12.906 1.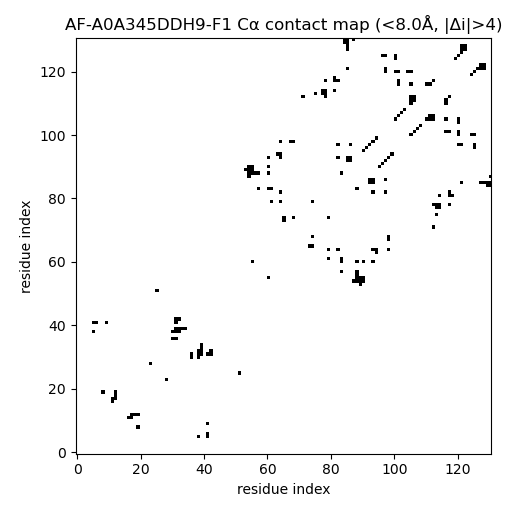00 93.50 69 LEU A N 1
ATOM 530 C CA . LEU A 1 69 ? -6.308 -8.384 14.027 1.00 93.50 69 LEU A CA 1
ATOM 531 C C . LEU A 1 69 ? -7.158 -9.603 14.426 1.00 93.50 69 LEU A C 1
ATOM 533 O O . LEU A 1 69 ? -8.268 -9.431 14.917 1.00 93.50 69 LEU A O 1
ATOM 537 N N . ASP A 1 70 ? -6.646 -10.821 14.215 1.00 91.62 70 ASP A N 1
ATOM 538 C CA . ASP A 1 70 ? -7.382 -12.074 14.450 1.00 91.62 70 ASP A CA 1
ATOM 539 C C . ASP A 1 70 ? -7.898 -12.213 15.894 1.00 91.62 70 ASP A C 1
ATOM 541 O O . ASP A 1 70 ? -8.985 -12.741 16.118 1.00 91.62 70 ASP A O 1
ATOM 545 N N . GLU A 1 71 ? -7.169 -11.652 16.861 1.00 89.94 71 GLU A N 1
ATOM 546 C CA . GLU A 1 71 ? -7.531 -11.579 18.278 1.00 89.94 71 GLU A CA 1
ATOM 547 C C . GLU A 1 71 ? -8.867 -10.856 18.524 1.00 89.94 71 GLU A C 1
ATOM 549 O O . GLU A 1 71 ? -9.488 -11.056 19.566 1.00 89.94 71 GLU A O 1
ATOM 554 N N . GLN A 1 72 ? -9.317 -10.021 17.580 1.00 90.25 72 GLN A N 1
ATOM 555 C CA . GLN A 1 72 ? -10.592 -9.298 17.646 1.00 90.25 72 GLN A CA 1
ATOM 556 C C . GLN A 1 72 ? -11.760 -10.075 17.016 1.00 90.25 72 GLN A C 1
ATOM 558 O O . GLN A 1 72 ? -12.900 -9.625 17.089 1.00 90.25 72 GLN A O 1
ATOM 563 N N . GLY A 1 73 ? -11.504 -11.249 16.431 1.00 91.25 73 GLY A N 1
ATOM 564 C CA . GLY A 1 73 ? -12.504 -12.030 15.705 1.00 91.25 73 GLY A CA 1
ATOM 565 C C . GLY A 1 73 ? -12.712 -11.552 14.265 1.00 91.25 73 GLY A C 1
ATOM 566 O O . GLY A 1 73 ? -11.828 -10.950 13.655 1.00 91.25 73 GLY A O 1
ATOM 567 N N . GLU A 1 74 ? -13.870 -11.880 13.690 1.00 93.81 74 GLU A N 1
ATOM 568 C CA . GLU A 1 74 ? -14.241 -11.444 12.338 1.00 93.81 74 GLU A CA 1
ATOM 569 C C . GLU A 1 74 ? -14.439 -9.924 12.317 1.00 93.81 74 GLU A C 1
ATOM 571 O O . GLU A 1 74 ? -15.190 -9.378 13.123 1.00 93.81 74 GLU A O 1
ATOM 576 N N . LEU A 1 75 ? -13.726 -9.238 11.421 1.00 94.12 75 LEU A N 1
ATOM 577 C CA . LEU A 1 75 ? -13.760 -7.785 11.335 1.00 94.12 75 LEU A CA 1
ATOM 578 C C . LEU A 1 75 ? -15.020 -7.313 10.615 1.00 94.12 75 LEU A C 1
ATOM 580 O O . LEU A 1 75 ? -15.318 -7.736 9.496 1.00 94.12 75 LEU A O 1
ATOM 584 N N . ASP A 1 76 ? -15.708 -6.350 11.222 1.00 94.81 76 ASP A N 1
ATOM 585 C CA . ASP A 1 76 ? -16.884 -5.749 10.615 1.00 94.81 76 ASP A CA 1
ATOM 586 C C . ASP A 1 76 ? -16.531 -4.963 9.343 1.00 94.81 76 ASP A C 1
ATOM 588 O O . ASP A 1 76 ? -15.512 -4.272 9.241 1.00 94.81 76 ASP A O 1
ATOM 592 N N . LYS A 1 77 ? -17.443 -5.002 8.368 1.00 95.00 77 LYS A N 1
ATOM 593 C CA . LYS A 1 77 ? -17.275 -4.317 7.080 1.00 95.00 77 LYS A CA 1
ATOM 594 C C . LYS A 1 77 ? -16.935 -2.817 7.196 1.00 95.00 77 LYS A C 1
ATOM 596 O O . LYS A 1 77 ? -16.054 -2.383 6.456 1.00 95.00 77 LYS A O 1
ATOM 601 N N . PRO A 1 78 ? -17.543 -2.025 8.103 1.00 96.81 78 PRO A N 1
ATOM 602 C CA . PRO A 1 78 ? -17.178 -0.618 8.282 1.00 96.81 78 PRO A CA 1
ATOM 603 C C . PRO A 1 78 ? -15.722 -0.414 8.726 1.00 96.81 78 PRO A C 1
ATOM 605 O O . PRO A 1 78 ? -15.063 0.515 8.266 1.00 96.81 78 PRO A O 1
ATOM 608 N N . VAL A 1 79 ? -15.174 -1.316 9.549 1.00 96.25 79 VAL A N 1
ATOM 609 C CA . VAL A 1 79 ? -13.756 -1.281 9.951 1.00 96.25 79 VAL A CA 1
ATOM 610 C C . VAL A 1 79 ? -12.863 -1.521 8.736 1.00 96.25 79 VAL A C 1
ATOM 612 O O . VAL A 1 79 ? -11.923 -0.761 8.498 1.00 96.25 79 VAL A O 1
ATOM 615 N N . LEU A 1 80 ? -13.178 -2.538 7.929 1.00 96.62 80 LEU A N 1
ATOM 616 C CA . LEU A 1 80 ? -12.443 -2.848 6.698 1.00 96.62 80 LEU A CA 1
ATOM 617 C C . LEU A 1 80 ? -12.511 -1.693 5.684 1.00 96.62 80 LEU A C 1
ATOM 619 O O . LEU A 1 80 ? -11.494 -1.309 5.104 1.00 96.62 80 LEU A O 1
ATOM 623 N N . ASP A 1 81 ? -13.687 -1.085 5.514 1.00 96.94 81 ASP A N 1
ATOM 624 C CA . ASP A 1 81 ? -13.882 0.078 4.646 1.00 96.94 81 ASP A CA 1
ATOM 625 C C . ASP A 1 81 ? -13.058 1.285 5.126 1.00 96.94 81 ASP A C 1
ATOM 627 O O . ASP A 1 81 ? -12.383 1.935 4.316 1.00 96.94 81 ASP A O 1
ATOM 631 N N . ALA A 1 82 ? -13.025 1.547 6.436 1.00 96.44 82 ALA A N 1
ATOM 632 C CA . ALA A 1 82 ? -12.199 2.600 7.015 1.00 96.44 82 ALA A CA 1
ATOM 633 C C . ALA A 1 82 ? -10.701 2.332 6.794 1.00 96.44 82 ALA A C 1
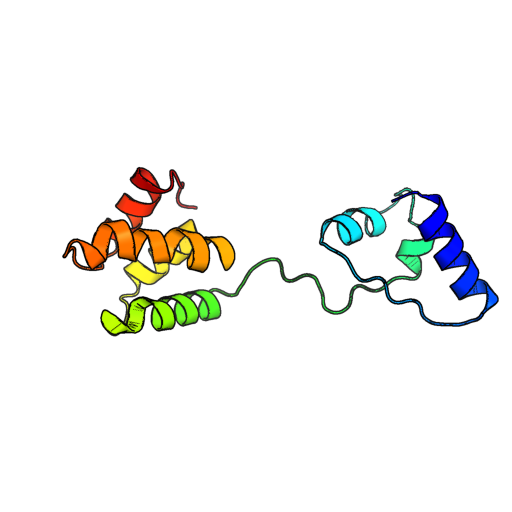ATOM 635 O O . ALA A 1 82 ? -9.992 3.205 6.282 1.00 96.44 82 ALA A O 1
ATOM 636 N N . LEU A 1 83 ? -10.216 1.121 7.089 1.00 96.25 83 LEU A N 1
ATOM 637 C CA . LEU A 1 83 ? -8.824 0.716 6.853 1.00 96.25 83 LEU A CA 1
ATOM 638 C C . LEU A 1 83 ? -8.426 0.869 5.377 1.00 96.25 83 LEU A C 1
ATOM 640 O O . LEU A 1 83 ? -7.344 1.383 5.064 1.00 96.25 83 LEU A O 1
ATOM 644 N N . TRP A 1 84 ? -9.307 0.481 4.455 1.00 96.44 84 TRP A N 1
ATOM 645 C CA . TRP A 1 84 ? -9.097 0.654 3.021 1.00 96.44 84 TRP A CA 1
ATOM 646 C C . TRP A 1 84 ? -9.022 2.133 2.619 1.00 96.44 84 TRP A C 1
ATOM 648 O O . TRP A 1 84 ? -8.106 2.531 1.892 1.00 96.44 84 TRP A O 1
ATOM 658 N N . SER A 1 85 ? -9.930 2.969 3.135 1.00 96.00 85 SER A N 1
ATOM 659 C CA . SER A 1 85 ? -9.990 4.403 2.813 1.00 96.00 85 SER A CA 1
ATOM 660 C C . SER A 1 85 ? -8.693 5.157 3.147 1.00 96.00 85 SER A C 1
ATOM 662 O O . SER A 1 85 ? -8.312 6.097 2.439 1.00 96.00 85 SER A O 1
ATOM 664 N N . TYR A 1 86 ? -7.985 4.724 4.196 1.00 95.62 86 TYR A N 1
ATOM 665 C CA . TYR A 1 86 ? -6.718 5.314 4.625 1.00 95.62 86 TYR A CA 1
ATOM 666 C C . TYR A 1 86 ? -5.494 4.652 3.989 1.00 95.62 86 TYR A C 1
ATOM 668 O O . TYR A 1 86 ? -4.521 5.346 3.691 1.00 95.62 86 TYR A O 1
ATOM 676 N N . SER A 1 87 ? -5.524 3.336 3.761 1.00 93.69 87 SER A N 1
ATOM 677 C CA . SER A 1 87 ? -4.395 2.603 3.169 1.00 93.69 87 SER A CA 1
ATOM 678 C C . SER A 1 87 ? -4.283 2.786 1.654 1.00 93.69 87 SER A C 1
ATOM 680 O O . SER A 1 87 ? -3.167 2.803 1.136 1.00 93.69 87 SER A O 1
ATOM 682 N N . LYS A 1 88 ? -5.404 2.959 0.939 1.00 90.75 88 LYS A N 1
ATOM 683 C CA . LYS A 1 88 ? -5.471 3.217 -0.515 1.00 90.75 88 LYS A CA 1
ATOM 684 C C . LYS A 1 88 ? -4.642 2.225 -1.346 1.00 90.75 88 LYS A C 1
ATOM 686 O O . LYS A 1 88 ? -3.928 2.618 -2.268 1.00 90.75 88 LYS A O 1
ATOM 691 N N . GLY A 1 89 ? -4.683 0.944 -0.978 1.00 92.19 89 GLY A N 1
ATOM 692 C CA . GLY A 1 89 ? -3.911 -0.113 -1.639 1.00 92.19 89 GLY A CA 1
AT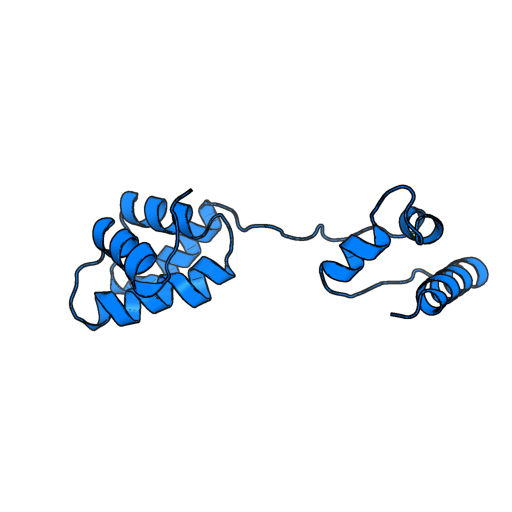OM 693 C C . GLY A 1 89 ? -2.414 -0.131 -1.303 1.00 92.19 89 GLY A C 1
ATOM 694 O O . GLY A 1 89 ? -1.668 -0.926 -1.872 1.00 92.19 89 GLY A O 1
ATOM 695 N N . SER A 1 90 ? -1.940 0.701 -0.373 1.00 94.62 90 SER A N 1
ATOM 696 C CA . SER A 1 90 ? -0.575 0.620 0.146 1.00 94.62 90 SER A CA 1
ATOM 697 C C . SER A 1 90 ? -0.494 -0.395 1.285 1.00 94.62 90 SER A C 1
ATOM 699 O O . SER A 1 90 ? -0.872 -0.110 2.424 1.00 94.62 90 SER A O 1
ATOM 701 N N . ALA A 1 91 ? 0.073 -1.568 0.989 1.00 94.31 91 ALA A N 1
ATOM 702 C CA . ALA A 1 91 ? 0.348 -2.603 1.989 1.00 94.31 91 ALA A CA 1
ATOM 703 C C . ALA A 1 91 ? 1.226 -2.078 3.133 1.00 94.31 91 ALA A C 1
ATOM 705 O O . ALA A 1 91 ? 0.985 -2.386 4.294 1.00 94.31 91 ALA A O 1
ATOM 706 N N . ARG A 1 92 ? 2.210 -1.226 2.813 1.00 93.25 92 ARG A N 1
ATOM 707 C CA . ARG A 1 92 ? 3.078 -0.590 3.810 1.00 93.25 92 ARG A CA 1
ATOM 708 C C . ARG A 1 92 ? 2.282 0.311 4.751 1.00 93.25 92 ARG A C 1
ATOM 710 O O . ARG A 1 92 ? 2.459 0.222 5.958 1.00 93.25 92 ARG A O 1
ATOM 717 N N . MET A 1 93 ? 1.396 1.160 4.220 1.00 95.06 93 MET A N 1
ATOM 718 C CA . MET A 1 93 ? 0.556 2.014 5.069 1.00 95.06 93 MET A CA 1
ATOM 719 C C . MET A 1 93 ? -0.364 1.194 5.968 1.00 95.06 93 MET A C 1
ATOM 721 O O . MET A 1 93 ? -0.510 1.533 7.138 1.00 95.06 93 MET A O 1
ATOM 725 N N . LEU A 1 94 ? -0.955 0.123 5.439 1.00 96.38 94 LEU A N 1
ATOM 726 C CA . LEU A 1 94 ? -1.825 -0.757 6.209 1.00 96.38 94 LEU A CA 1
ATOM 727 C C . LEU A 1 94 ? -1.055 -1.483 7.327 1.00 96.38 94 LEU A C 1
ATOM 729 O O . LEU A 1 94 ? -1.406 -1.355 8.496 1.00 96.38 94 LEU A O 1
ATOM 733 N N . MET A 1 95 ? 0.011 -2.200 6.967 1.00 96.62 95 MET A N 1
ATOM 734 C CA . MET A 1 95 ? 0.687 -3.163 7.843 1.00 96.62 95 MET A CA 1
ATOM 735 C C . MET A 1 95 ? 1.743 -2.549 8.758 1.00 96.62 95 MET A C 1
ATOM 737 O O . MET A 1 95 ? 1.930 -3.030 9.869 1.00 96.62 95 MET A O 1
ATOM 741 N N . GLU A 1 96 ? 2.457 -1.517 8.304 1.00 95.50 96 GLU A N 1
ATOM 742 C CA . GLU A 1 96 ? 3.551 -0.920 9.083 1.00 95.50 96 GLU A CA 1
ATOM 743 C C . GLU A 1 96 ? 3.121 0.330 9.856 1.00 95.50 96 GLU A C 1
ATOM 745 O O . GLU A 1 96 ? 3.795 0.699 10.812 1.00 95.50 96 GLU A O 1
ATOM 750 N N . ASN A 1 97 ? 2.016 0.981 9.470 1.00 95.06 97 ASN A N 1
ATOM 751 C CA . ASN A 1 97 ? 1.566 2.216 10.118 1.00 95.06 97 ASN A CA 1
ATOM 752 C C . ASN A 1 97 ? 0.196 2.057 10.783 1.00 95.06 97 ASN A C 1
ATOM 754 O O . ASN A 1 97 ? 0.083 2.211 11.995 1.00 95.06 97 ASN A O 1
ATOM 758 N N . LEU A 1 98 ? -0.848 1.756 10.006 1.00 95.31 98 LEU A N 1
ATOM 759 C CA . LEU A 1 98 ? -2.229 1.838 10.482 1.00 95.31 98 LEU A CA 1
ATOM 760 C C . LEU A 1 98 ? -2.566 0.744 11.501 1.00 95.31 98 LEU A C 1
ATOM 762 O O . LEU A 1 98 ? -3.014 1.060 12.598 1.00 95.31 98 LEU A O 1
ATOM 766 N N . ILE A 1 99 ? -2.301 -0.524 11.175 1.00 96.06 99 ILE A N 1
ATOM 767 C CA . ILE A 1 99 ? -2.565 -1.653 12.079 1.00 96.06 99 ILE A CA 1
ATOM 768 C C . ILE A 1 99 ? -1.745 -1.553 13.378 1.00 96.06 99 ILE A C 1
ATOM 770 O O . ILE A 1 99 ? -2.347 -1.667 14.447 1.00 96.06 99 ILE A O 1
ATOM 774 N N . PRO A 1 100 ? -0.418 -1.298 13.345 1.00 96.44 100 PRO A N 1
ATOM 775 C CA . PRO A 1 100 ? 0.353 -1.090 14.568 1.00 96.44 100 PRO A CA 1
ATOM 776 C C . PRO A 1 100 ? -0.182 0.068 15.409 1.00 96.44 100 PRO A C 1
ATOM 778 O O . PRO A 1 100 ? -0.339 -0.084 16.614 1.00 96.44 100 PRO A O 1
ATOM 781 N N . ALA A 1 101 ? -0.560 1.190 14.784 1.00 95.75 101 ALA A N 1
ATOM 782 C CA . ALA A 1 101 ? -1.134 2.311 15.518 1.00 95.75 101 ALA A CA 1
ATOM 783 C C . ALA A 1 101 ? -2.472 1.946 16.183 1.00 95.75 101 ALA A C 1
ATOM 785 O O . ALA A 1 101 ? -2.705 2.330 17.326 1.00 95.75 101 ALA A O 1
ATOM 786 N N . ILE A 1 102 ? -3.332 1.175 15.511 1.00 95.81 102 ILE A N 1
ATOM 787 C CA . ILE A 1 102 ? -4.594 0.689 16.090 1.00 95.81 102 ILE A CA 1
ATOM 788 C C . ILE A 1 102 ? -4.342 -0.213 17.297 1.00 95.81 102 ILE A C 1
ATOM 790 O O . ILE A 1 102 ? -4.999 -0.065 18.329 1.00 95.81 102 ILE A O 1
ATOM 794 N N . LYS A 1 103 ? -3.355 -1.107 17.197 1.00 94.88 103 LYS A N 1
ATOM 795 C CA . LYS A 1 103 ? -2.952 -1.964 18.312 1.00 94.88 103 LYS A CA 1
ATOM 796 C C . LYS A 1 103 ? -2.414 -1.144 19.482 1.00 94.88 103 LYS A C 1
ATOM 798 O O . LYS A 1 103 ? -2.938 -1.251 20.584 1.00 94.88 103 LYS A O 1
ATOM 803 N N . ASP A 1 104 ? -1.420 -0.296 19.242 1.00 95.06 104 ASP A N 1
ATOM 804 C CA . ASP A 1 104 ? -0.685 0.412 20.296 1.00 95.06 104 ASP A CA 1
ATOM 805 C C . ASP A 1 104 ? -1.496 1.529 20.958 1.00 95.06 104 ASP A C 1
ATOM 807 O O . ASP A 1 104 ? -1.375 1.768 22.164 1.00 95.06 104 ASP A O 1
ATOM 811 N N . TYR A 1 105 ? -2.324 2.230 20.181 1.00 94.12 105 TYR A N 1
ATOM 812 C CA . TYR A 1 105 ? -3.056 3.400 20.659 1.00 94.12 105 TYR A CA 1
ATOM 813 C C . TYR A 1 105 ? -4.535 3.148 20.943 1.00 94.12 105 TYR A C 1
ATOM 815 O O . TYR A 1 105 ? -5.118 4.015 21.587 1.00 94.12 105 TYR A O 1
ATOM 823 N N . GLY A 1 106 ? -5.096 2.002 20.541 1.00 93.12 106 GLY A N 1
ATOM 824 C CA . GLY A 1 106 ? -6.491 1.622 20.786 1.00 93.12 106 GLY A CA 1
ATOM 825 C C . GLY A 1 106 ? -6.624 0.303 21.548 1.00 93.12 106 GLY A C 1
ATOM 826 O O . GLY A 1 106 ? -6.865 0.299 22.755 1.00 93.12 106 GLY A O 1
ATOM 827 N N . ILE A 1 107 ? -6.414 -0.826 20.865 1.00 93.31 107 ILE A N 1
ATOM 828 C CA . ILE A 1 107 ? -6.714 -2.170 21.401 1.00 93.31 107 ILE A CA 1
ATOM 829 C C . ILE A 1 107 ? -5.928 -2.461 22.688 1.00 93.31 107 ILE A C 1
ATOM 831 O O . ILE A 1 107 ? -6.509 -2.848 23.700 1.00 93.31 107 ILE A O 1
ATOM 835 N N . ASN A 1 108 ? -4.616 -2.204 22.702 1.00 93.38 108 ASN A N 1
ATOM 836 C CA . ASN A 1 108 ? -3.770 -2.444 23.878 1.00 93.38 108 ASN A CA 1
ATOM 837 C C . ASN A 1 108 ? -4.092 -1.506 25.054 1.00 93.38 108 ASN A C 1
ATOM 839 O O . ASN A 1 108 ? -3.633 -1.738 26.172 1.00 93.38 108 ASN A O 1
ATOM 843 N N . LYS A 1 109 ? -4.885 -0.453 24.822 1.00 92.31 109 LYS A N 1
ATOM 844 C CA . LYS A 1 109 ? -5.417 0.434 25.865 1.00 92.31 109 LYS A CA 1
ATOM 845 C C . LYS A 1 109 ? -6.815 0.033 26.343 1.00 92.31 109 LYS A C 1
ATOM 847 O O . LYS A 1 109 ? -7.343 0.680 27.244 1.00 92.31 109 LYS A O 1
ATOM 852 N N . GLY A 1 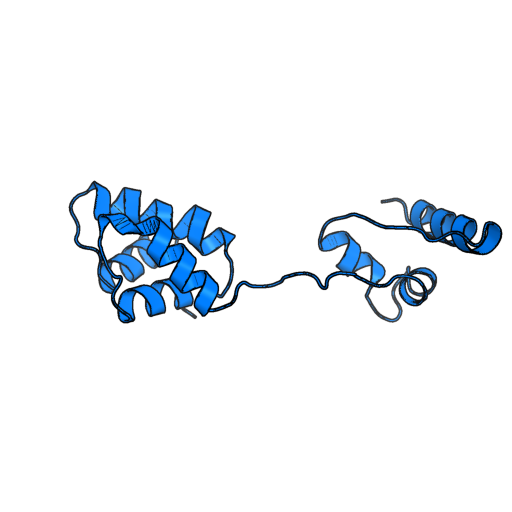110 ? -7.380 -1.041 25.792 1.00 90.25 110 GLY A N 1
ATOM 853 C CA . GLY A 1 110 ? -8.694 -1.568 26.152 1.00 90.25 110 GLY A CA 1
ATOM 854 C C . GLY A 1 110 ? -9.858 -0.952 25.375 1.00 90.25 110 GLY A C 1
ATOM 855 O O . GLY A 1 110 ? -11.003 -1.138 25.781 1.00 90.25 110 GLY A O 1
ATOM 856 N N . GLU A 1 111 ? -9.594 -0.218 24.292 1.00 91.62 111 GLU A N 1
ATOM 857 C CA . GLU A 1 111 ? -10.650 0.285 23.410 1.00 91.62 111 GLU A CA 1
ATOM 858 C C . GLU A 1 111 ? -11.132 -0.823 22.463 1.00 91.62 111 GLU A C 1
ATOM 860 O O . GLU A 1 111 ? -10.338 -1.634 21.979 1.00 91.62 111 GLU A O 1
ATOM 865 N N . ALA A 1 112 ? -12.442 -0.871 22.214 1.00 91.31 112 ALA A N 1
ATOM 866 C CA . ALA A 1 112 ? -13.027 -1.830 21.285 1.00 91.31 112 ALA A CA 1
ATOM 867 C C . ALA A 1 112 ? -12.716 -1.425 19.840 1.00 91.31 112 ALA A C 1
ATOM 869 O O . ALA A 1 112 ? -12.766 -0.245 19.494 1.00 91.31 112 ALA A O 1
ATOM 870 N N . LEU A 1 113 ? -12.417 -2.408 18.991 1.00 93.38 113 LEU A N 1
ATOM 871 C CA . LEU A 1 113 ? -12.193 -2.151 17.576 1.00 93.38 113 LEU A CA 1
ATOM 872 C C . LEU A 1 113 ? -13.520 -1.847 16.872 1.00 93.38 113 LEU A C 1
ATOM 874 O O . LEU A 1 113 ? -14.321 -2.746 16.634 1.00 93.38 113 LEU A O 1
ATOM 878 N N . ASP A 1 114 ? -13.712 -0.586 16.499 1.00 94.81 114 ASP A N 1
ATOM 879 C CA . ASP A 1 114 ? -14.808 -0.138 15.646 1.00 94.81 114 ASP A CA 1
ATOM 880 C C . ASP A 1 114 ? -14.326 0.870 14.584 1.00 94.81 114 ASP A C 1
ATOM 882 O O . ASP A 1 114 ? -13.155 1.257 14.528 1.00 94.81 114 ASP A O 1
ATOM 886 N N . GLU A 1 115 ? -15.231 1.275 13.691 1.00 95.56 115 GLU A N 1
ATOM 887 C CA . GLU A 1 115 ? -14.944 2.248 12.628 1.00 95.56 115 GLU A CA 1
ATOM 888 C C . GLU A 1 115 ? -14.453 3.595 13.191 1.00 95.56 115 GLU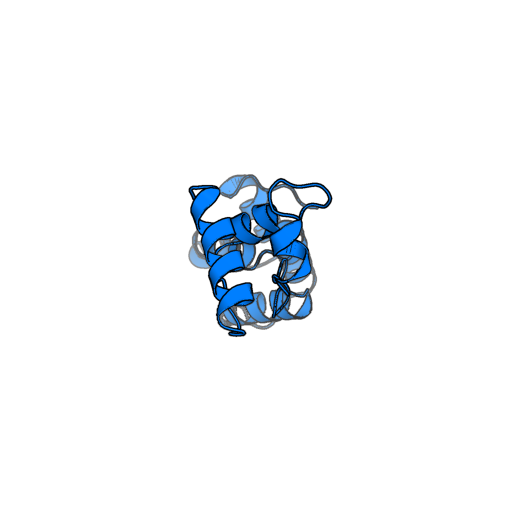 A C 1
ATOM 890 O O . GLU A 1 115 ? -13.564 4.234 12.618 1.00 95.56 115 GLU A O 1
ATOM 895 N N . SER A 1 116 ? -15.001 4.024 14.332 1.00 95.06 116 SER A N 1
ATOM 896 C CA . SER A 1 116 ? -14.675 5.313 14.942 1.00 95.06 116 SER A CA 1
ATOM 897 C C . SER A 1 116 ? -13.234 5.347 15.446 1.00 95.06 116 SER A C 1
ATOM 899 O O . SER A 1 116 ? -12.507 6.299 15.147 1.00 95.06 116 SER A O 1
ATOM 901 N N . LEU A 1 117 ? -12.778 4.255 16.066 1.00 95.00 117 LEU A N 1
ATOM 902 C CA . LEU A 1 117 ? -11.404 4.086 16.518 1.00 95.00 117 LEU A CA 1
ATOM 903 C C . LEU A 1 117 ? -10.415 4.187 15.353 1.00 95.00 117 LEU A C 1
ATOM 905 O O . LEU A 1 117 ? -9.392 4.871 15.450 1.00 95.00 117 LEU A O 1
ATOM 909 N N . VAL A 1 118 ? -10.724 3.543 14.221 1.00 95.81 118 VAL A N 1
ATOM 910 C CA . VAL A 1 118 ? -9.878 3.613 13.019 1.00 95.81 118 VAL A CA 1
ATOM 911 C C . VAL A 1 118 ? -9.755 5.057 12.535 1.00 95.81 118 VAL A C 1
ATOM 913 O O . VAL A 1 118 ? -8.648 5.513 12.233 1.00 95.81 118 VAL A O 1
ATOM 916 N N . HIS A 1 119 ? -10.862 5.802 12.486 1.00 95.94 119 HIS A N 1
ATOM 917 C CA . HIS A 1 119 ? -10.848 7.209 12.088 1.00 95.94 119 HIS A CA 1
ATOM 918 C C . HIS A 1 119 ? -10.061 8.096 13.050 1.00 95.94 119 HIS A C 1
ATOM 920 O O . HIS A 1 119 ? -9.304 8.960 12.593 1.00 95.94 119 HIS A O 1
ATOM 926 N N . ASP A 1 120 ? -10.237 7.902 14.354 1.00 94.94 120 ASP A N 1
ATOM 927 C CA . ASP A 1 120 ? -9.562 8.695 15.372 1.00 94.94 120 ASP A CA 1
ATOM 928 C C . ASP A 1 120 ? -8.059 8.456 15.344 1.00 94.94 120 ASP A C 1
ATOM 930 O O . ASP A 1 120 ? -7.290 9.414 15.263 1.00 94.94 120 ASP A O 1
ATOM 934 N N . ILE A 1 121 ? -7.617 7.203 15.270 1.00 94.69 121 ILE A N 1
ATOM 935 C CA . ILE A 1 121 ? -6.190 6.882 15.182 1.00 94.69 121 ILE A CA 1
ATOM 936 C C . ILE A 1 121 ? -5.596 7.389 13.866 1.00 94.69 121 ILE A C 1
ATOM 938 O O . ILE A 1 121 ? -4.538 8.029 13.862 1.00 94.69 121 ILE A O 1
ATOM 942 N N . ALA A 1 122 ? -6.289 7.189 12.743 1.00 93.75 122 ALA A N 1
ATOM 943 C CA . ALA A 1 122 ? -5.816 7.669 11.451 1.00 93.75 122 ALA A CA 1
ATOM 944 C C . ALA A 1 122 ? -5.638 9.197 11.429 1.00 93.75 122 ALA A C 1
ATOM 946 O O . ALA A 1 122 ? -4.639 9.686 10.899 1.00 93.75 122 ALA A O 1
ATOM 947 N N . LYS A 1 123 ? -6.565 9.960 12.019 1.00 94.12 123 LYS A N 1
ATOM 948 C CA . LYS A 1 123 ? -6.507 11.431 12.037 1.00 94.12 123 LYS A CA 1
ATOM 949 C C . LYS A 1 123 ? -5.566 11.972 13.109 1.00 94.12 123 LYS A C 1
ATOM 951 O O . LYS A 1 123 ? -4.777 12.862 12.813 1.00 94.12 123 LYS A O 1
ATOM 956 N N . GLN A 1 124 ? -5.660 11.474 14.337 1.00 91.81 124 GLN A N 1
ATOM 957 C CA . GLN A 1 124 ? -5.007 12.073 15.503 1.00 91.81 124 GLN A CA 1
ATOM 958 C C . GLN A 1 124 ? -3.567 11.584 15.684 1.00 91.81 124 GLN A C 1
ATOM 960 O O . GLN A 1 124 ? -2.702 12.366 16.071 1.00 91.81 124 GLN A O 1
ATOM 965 N N . VAL A 1 125 ? -3.291 10.312 15.379 1.00 90.94 125 VAL A N 1
ATOM 966 C CA . VAL A 1 125 ? -1.948 9.726 15.533 1.00 90.94 125 VAL A CA 1
ATOM 967 C C . VAL A 1 125 ? -1.163 9.847 14.232 1.00 90.94 125 VAL A C 1
ATOM 969 O O . VAL A 1 125 ? -0.023 10.308 14.224 1.00 90.94 125 VAL A O 1
ATOM 972 N N . LEU A 1 126 ? -1.781 9.463 13.113 1.00 90.31 126 LEU A N 1
ATOM 973 C CA . LEU A 1 126 ? -1.090 9.355 11.826 1.00 90.31 126 LEU A CA 1
A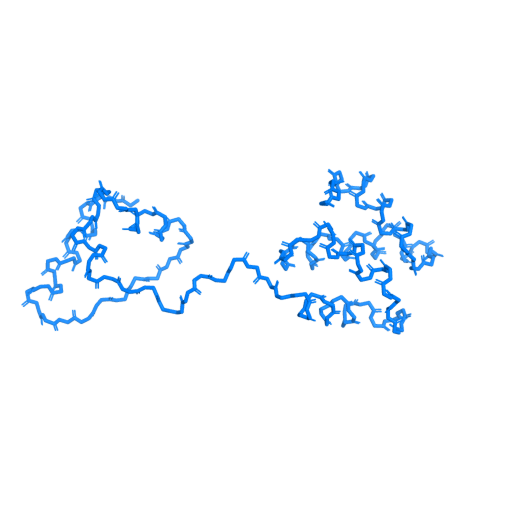TOM 974 C C . LEU A 1 126 ? -1.273 10.580 10.914 1.00 90.31 126 LEU A C 1
ATOM 976 O O . LEU A 1 126 ? -0.623 10.657 9.872 1.00 90.31 126 LEU A O 1
ATOM 980 N N . ASN A 1 127 ? -2.120 11.547 11.293 1.00 92.25 127 ASN A N 1
ATOM 981 C CA . ASN A 1 127 ? -2.430 12.747 10.500 1.00 92.25 127 ASN A CA 1
ATOM 982 C C . ASN A 1 127 ? -2.857 12.439 9.051 1.00 92.25 127 ASN A C 1
ATOM 984 O O . ASN A 1 127 ? -2.559 13.186 8.113 1.00 92.25 127 ASN A O 1
ATOM 988 N N . LEU A 1 128 ? -3.566 11.327 8.857 1.00 89.00 128 LEU A N 1
ATOM 989 C CA . LEU A 1 128 ? -4.049 10.878 7.558 1.00 89.00 128 LEU A CA 1
ATOM 990 C C . LEU A 1 128 ? -5.392 11.522 7.210 1.00 89.00 128 LEU A C 1
ATOM 992 O O . LEU A 1 128 ? -6.228 11.821 8.064 1.00 89.00 128 LEU A O 1
ATOM 996 N N . ARG A 1 129 ? -5.623 11.688 5.907 1.00 83.00 129 ARG A N 1
ATOM 997 C CA . ARG A 1 129 ? -6.910 12.110 5.348 1.00 83.00 129 ARG A CA 1
ATOM 998 C C . ARG A 1 129 ? -7.537 10.938 4.609 1.00 83.00 129 ARG A C 1
ATOM 1000 O O . ARG A 1 129 ? -6.875 10.329 3.762 1.00 83.00 129 ARG A O 1
ATOM 1007 N N . ALA A 1 130 ? -8.798 10.654 4.925 1.00 77.38 130 ALA A N 1
ATOM 1008 C CA . ALA A 1 130 ? -9.581 9.670 4.188 1.00 77.38 130 ALA A CA 1
ATOM 1009 C C . ALA A 1 130 ? -9.641 10.076 2.704 1.00 77.38 130 ALA A C 1
ATOM 1011 O O . ALA A 1 130 ? -9.571 11.269 2.385 1.00 77.38 130 ALA A O 1
ATOM 1012 N N . ALA A 1 131 ? -9.640 9.084 1.810 1.00 67.56 131 ALA A N 1
ATOM 1013 C CA . ALA A 1 131 ? -9.923 9.295 0.387 1.00 67.56 131 ALA A CA 1
ATOM 1014 C C . ALA A 1 131 ? -11.385 9.688 0.174 1.00 67.56 131 ALA A C 1
ATOM 1016 O O . ALA A 1 131 ? -12.243 9.122 0.882 1.00 67.56 131 ALA A O 1
#

Sequence (131 aa):
MSHRCLHELRRIRDMAGVGIVLAGTEKLSALIMPEHGEFDQIRSRVCLWPKTITAISREDADALAQSSLDEQGELDKPVLDALWSYSKGSARMLMENLIPAIKDYGINKGEALDESLVHDIAKQVLNLRAA